Protein AF-A0A1V3WE89-F1 (afdb_monomer_lite)

Secondary structure (DSSP, 8-state):
-----HHHHHHHHHHHHTT-EEE-SS-EEE-HHHHHHHT--PPPPPHHHHHHHHHHHS-HHHHHHHHHHHHTTTT-EEHHHHHHHTT--TTSHHHHHHHHHHHHTTSEEEETTEEEE-HHHHHGGGGGG--

Sequence (131 aa):
MKHTGGTWSTYLGQLRRAGLIHEDATGFTLTEAGWTYLGHRPAPMTAQELQQHYLGVLRAGAARMLQAAIDAYPNGLTKNQLAHEAGVSVSGGTFSTYLGQLRRNGLVDQHDDLVIATEVLMHGATSNQLG

pLDDT: mean 83.93, std 16.16, range [32.12, 98.44]

Organism: Mycobacterium kansasii (NCBI:txid1768)

Radius of gyration: 17.9 Å; chains: 1; bounding box: 40×29×47 Å

Foldseek 3Di:
DDPPDPVVCVVVVVCVVVVQWDQDPVGIDGDPVVCVVVVDDDDFDFLVRLLVVCLVPDDLLLSQLLVQQLVCPPPFDFLVVSCVSSVHDPPDVVSVVSVVVCVVVQQWDDDPRGIHGDPCNNGNPPPVPPD

Structure (mmCIF, N/CA/C/O backbone):
data_AF-A0A1V3WE89-F1
#
_entry.id   AF-A0A1V3WE89-F1
#
loop_
_atom_site.group_PDB
_atom_site.id
_atom_site.type_symbol
_atom_site.label_atom_id
_atom_site.label_alt_id
_atom_site.label_comp_id
_atom_site.label_asym_id
_atom_site.label_entity_id
_atom_site.label_seq_id
_atom_site.pdbx_PDB_ins_code
_atom_site.Cartn_x
_atom_site.Cartn_y
_atom_site.Cartn_z
_atom_site.occupancy
_atom_site.B_iso_or_equiv
_atom_site.auth_seq_id
_atom_site.auth_comp_id
_atom_site.auth_asym_id
_atom_site.auth_atom_id
_atom_site.pdbx_PDB_model_num
ATOM 1 N N . MET A 1 1 ? 15.958 1.737 5.939 1.00 32.12 1 MET A N 1
ATOM 2 C CA . MET A 1 1 ? 16.665 0.449 5.757 1.00 32.12 1 MET A CA 1
ATOM 3 C C . MET A 1 1 ? 16.926 0.262 4.268 1.00 32.12 1 MET A C 1
ATOM 5 O O . MET A 1 1 ? 15.967 0.164 3.519 1.00 32.12 1 MET A O 1
ATOM 9 N N . LYS A 1 2 ? 18.192 0.320 3.830 1.00 37.97 2 LYS A N 1
ATOM 10 C CA . LYS A 1 2 ? 18.602 0.078 2.435 1.00 37.97 2 LYS A CA 1
ATOM 11 C C . LYS A 1 2 ? 18.940 -1.408 2.289 1.00 37.97 2 LYS A C 1
ATOM 13 O O . LYS A 1 2 ? 19.901 -1.862 2.900 1.00 37.97 2 LYS A O 1
ATOM 18 N N . HIS A 1 3 ? 18.173 -2.159 1.504 1.00 38.59 3 HIS A N 1
ATOM 19 C CA . HIS A 1 3 ? 18.580 -3.496 1.062 1.00 38.59 3 HIS A CA 1
ATOM 20 C C . HIS A 1 3 ? 19.519 -3.349 -0.142 1.00 38.59 3 HIS A C 1
ATOM 22 O O . HIS A 1 3 ? 19.117 -3.530 -1.283 1.00 38.59 3 HIS A O 1
ATOM 28 N N . THR A 1 4 ? 20.780 -2.990 0.094 1.00 49.00 4 THR A N 1
ATOM 29 C CA . THR A 1 4 ? 21.826 -3.078 -0.938 1.00 49.00 4 THR A CA 1
ATOM 30 C C . THR A 1 4 ? 22.594 -4.378 -0.713 1.00 49.00 4 THR A C 1
ATOM 32 O O . THR A 1 4 ? 23.711 -4.384 -0.207 1.00 49.00 4 THR A O 1
ATOM 35 N N . GLY A 1 5 ? 21.944 -5.508 -0.999 1.00 40.53 5 GLY A N 1
ATOM 36 C CA . GLY A 1 5 ? 22.598 -6.816 -0.994 1.00 40.53 5 GLY A CA 1
ATOM 37 C C . GLY A 1 5 ? 23.417 -6.977 -2.272 1.00 40.53 5 GLY A C 1
ATOM 38 O O . GLY A 1 5 ? 22.870 -6.807 -3.359 1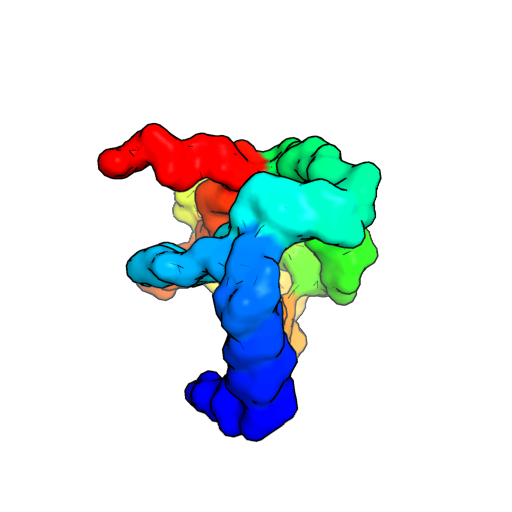.00 40.53 5 GLY A O 1
ATOM 39 N N . GLY A 1 6 ? 24.708 -7.302 -2.158 1.00 51.47 6 GLY A N 1
ATOM 40 C CA . GLY A 1 6 ? 25.644 -7.389 -3.290 1.00 51.47 6 GLY A CA 1
ATOM 41 C C . GLY A 1 6 ? 25.148 -8.226 -4.478 1.00 51.47 6 GLY A C 1
ATOM 42 O O . GLY A 1 6 ? 25.426 -7.880 -5.619 1.00 51.47 6 GLY A O 1
ATOM 43 N N . THR A 1 7 ? 24.326 -9.250 -4.244 1.00 60.53 7 THR A N 1
ATOM 44 C CA . THR A 1 7 ? 23.744 -10.099 -5.295 1.00 60.53 7 THR A CA 1
ATOM 45 C C . THR A 1 7 ? 22.703 -9.381 -6.160 1.00 60.53 7 THR A C 1
ATOM 47 O O . THR A 1 7 ? 22.652 -9.612 -7.365 1.00 60.53 7 THR A O 1
ATOM 50 N N . TRP A 1 8 ? 21.900 -8.480 -5.582 1.00 66.50 8 TRP A N 1
ATOM 51 C CA . TRP A 1 8 ? 20.890 -7.712 -6.323 1.00 66.50 8 TRP A CA 1
ATOM 52 C C . TRP A 1 8 ? 21.546 -6.811 -7.370 1.00 66.50 8 TRP A C 1
ATOM 54 O O . TRP A 1 8 ? 21.184 -6.859 -8.543 1.00 66.50 8 TRP A O 1
ATOM 64 N N . SER A 1 9 ? 22.573 -6.055 -6.971 1.00 71.94 9 SER A N 1
ATOM 65 C CA . SER A 1 9 ? 23.315 -5.173 -7.878 1.00 71.94 9 SER A CA 1
ATOM 66 C C . SER A 1 9 ? 24.035 -5.951 -8.983 1.00 71.94 9 SER A C 1
ATOM 68 O O . SER A 1 9 ? 24.124 -5.472 -10.112 1.00 71.94 9 SER A O 1
ATOM 70 N N . THR A 1 10 ? 24.518 -7.164 -8.691 1.00 74.31 10 THR A N 1
ATOM 71 C CA . THR A 1 10 ? 25.139 -8.036 -9.697 1.00 74.31 10 THR A CA 1
ATOM 72 C C . THR A 1 10 ? 24.131 -8.525 -10.737 1.00 74.31 10 THR A C 1
ATOM 74 O O . THR A 1 10 ? 24.404 -8.389 -11.930 1.00 74.31 10 THR A O 1
ATOM 77 N N . TYR A 1 11 ? 22.968 -9.044 -10.324 1.00 77.88 11 TYR A N 1
ATOM 78 C CA . TYR A 1 11 ? 21.936 -9.503 -11.265 1.00 77.88 11 TYR A CA 1
ATOM 79 C C . TYR A 1 11 ? 21.339 -8.347 -12.068 1.00 77.88 11 TYR A C 1
ATOM 81 O O . TYR A 1 11 ? 21.232 -8.427 -13.290 1.00 77.88 11 TYR A O 1
ATOM 89 N N . LEU A 1 12 ? 21.044 -7.226 -11.411 1.00 76.38 12 LEU A N 1
ATOM 90 C CA . LEU A 1 12 ? 20.538 -6.029 -12.074 1.00 76.38 12 LEU A CA 1
ATOM 91 C C . LEU A 1 12 ? 21.556 -5.471 -13.086 1.00 76.38 12 LEU A C 1
ATOM 93 O O . LEU A 1 12 ? 21.201 -5.120 -14.210 1.00 76.38 12 LEU A O 1
ATOM 97 N N . GLY A 1 13 ? 22.846 -5.482 -12.737 1.00 77.88 13 GLY A N 1
ATOM 98 C CA . GLY A 1 13 ? 23.930 -5.106 -13.644 1.00 77.88 13 GLY A CA 1
ATOM 99 C C . GLY A 1 13 ? 24.116 -6.068 -14.825 1.00 77.88 13 GLY A C 1
ATOM 100 O O . GLY A 1 13 ? 24.598 -5.655 -15.880 1.00 77.88 13 GLY A O 1
ATOM 101 N N . GLN A 1 14 ? 23.746 -7.345 -14.693 1.00 84.38 14 GLN A N 1
ATOM 102 C CA . GLN A 1 14 ? 23.707 -8.284 -15.821 1.00 84.38 14 GLN A CA 1
ATOM 103 C C . GLN A 1 14 ? 22.531 -7.984 -16.753 1.00 84.38 14 GLN A C 1
ATOM 105 O O . GLN A 1 14 ? 22.746 -7.872 -17.957 1.00 84.38 14 GLN A O 1
ATOM 110 N N . LEU A 1 15 ? 21.330 -7.764 -16.209 1.00 84.56 15 LEU A N 1
ATOM 111 C CA . LEU A 1 15 ? 20.143 -7.398 -16.990 1.00 84.56 15 LEU A CA 1
ATOM 112 C C . LEU A 1 15 ? 20.351 -6.093 -17.774 1.00 84.56 15 LEU A C 1
ATOM 114 O O . LEU A 1 15 ? 20.001 -6.017 -18.953 1.00 84.56 15 LEU A O 1
ATOM 118 N N . ARG A 1 16 ? 20.985 -5.091 -17.148 1.00 84.19 16 ARG A N 1
ATOM 119 C CA . ARG A 1 16 ? 21.317 -3.811 -17.792 1.00 84.19 16 ARG A CA 1
ATOM 120 C C . ARG A 1 16 ? 22.347 -3.978 -18.909 1.00 84.19 16 ARG A C 1
ATOM 122 O O . ARG A 1 16 ? 22.149 -3.451 -19.998 1.00 84.19 16 ARG A O 1
ATOM 129 N N . ARG A 1 17 ? 23.425 -4.740 -18.676 1.00 85.06 17 ARG A N 1
ATOM 130 C CA . ARG A 1 17 ? 24.439 -5.034 -19.712 1.00 85.06 17 ARG A CA 1
ATOM 131 C C . ARG A 1 17 ? 23.881 -5.858 -20.870 1.00 85.06 17 ARG A C 1
ATOM 133 O O . ARG A 1 17 ? 24.333 -5.683 -21.993 1.00 85.06 17 ARG A O 1
ATOM 140 N N . ALA A 1 18 ? 22.904 -6.722 -20.602 1.00 86.38 18 ALA A N 1
ATOM 141 C CA . ALA A 1 18 ? 22.193 -7.491 -21.618 1.00 86.38 18 ALA A CA 1
ATOM 142 C C . ALA A 1 18 ? 21.140 -6.661 -22.382 1.00 86.38 18 ALA A C 1
ATOM 144 O O . ALA A 1 18 ? 20.506 -7.183 -23.293 1.00 86.38 18 ALA A O 1
ATOM 145 N N . GLY A 1 19 ? 20.933 -5.387 -22.021 1.00 87.38 19 GLY A N 1
ATOM 146 C CA . GLY A 1 19 ? 19.968 -4.505 -22.680 1.00 87.38 19 GLY A CA 1
ATOM 147 C C . GLY A 1 19 ? 18.506 -4.905 -22.466 1.00 87.38 19 GLY A C 1
ATOM 148 O O . GLY A 1 19 ? 17.646 -4.465 -23.223 1.00 87.38 19 GLY A O 1
ATOM 149 N N . LEU A 1 20 ? 18.212 -5.739 -21.462 1.00 88.25 20 LEU A N 1
ATOM 150 C CA . LEU A 1 20 ? 16.864 -6.269 -21.211 1.00 88.25 20 LEU A CA 1
ATOM 151 C C . LEU A 1 20 ? 15.995 -5.311 -20.389 1.00 88.25 20 LEU A C 1
ATOM 153 O O . LEU A 1 20 ? 14.773 -5.426 -20.403 1.00 88.25 20 LEU A O 1
ATOM 157 N N . ILE A 1 21 ? 16.617 -4.362 -19.687 1.00 88.50 21 ILE A N 1
ATOM 158 C CA . ILE A 1 21 ? 15.935 -3.361 -18.864 1.00 88.50 21 ILE A CA 1
ATOM 159 C C . ILE A 1 21 ? 16.360 -1.943 -19.251 1.00 88.50 21 ILE A C 1
ATOM 161 O O . ILE A 1 21 ? 17.525 -1.696 -19.567 1.00 88.50 21 ILE A O 1
ATOM 165 N N . HIS A 1 22 ? 15.408 -1.021 -19.204 1.00 86.94 22 HIS A N 1
ATOM 166 C CA . HIS A 1 22 ? 15.614 0.418 -19.236 1.00 86.94 22 HIS A CA 1
ATOM 167 C C . HIS A 1 22 ? 15.479 0.959 -17.811 1.00 86.94 22 HIS A C 1
ATOM 169 O O . HIS A 1 22 ? 14.616 0.506 -17.065 1.00 86.94 22 HIS A O 1
ATOM 175 N N . GLU A 1 23 ? 16.347 1.889 -17.425 1.00 86.38 23 GLU A N 1
ATOM 176 C CA . GLU A 1 23 ? 16.317 2.550 -16.118 1.00 86.38 23 GLU A CA 1
ATOM 177 C C . GLU A 1 23 ? 16.107 4.046 -16.337 1.00 86.38 23 GLU A C 1
ATOM 179 O O . GLU A 1 23 ? 16.870 4.667 -17.081 1.00 86.38 23 GLU A O 1
ATOM 184 N N . ASP A 1 24 ? 15.099 4.607 -15.679 1.00 82.06 24 ASP A N 1
ATOM 185 C CA . ASP A 1 24 ? 14.790 6.033 -15.674 1.00 82.06 24 ASP A CA 1
ATOM 186 C C . ASP A 1 24 ? 14.619 6.559 -14.235 1.00 82.06 24 ASP A C 1
ATOM 188 O O . ASP A 1 24 ? 14.877 5.859 -13.255 1.00 82.06 24 ASP A O 1
ATOM 192 N N . ALA A 1 25 ? 14.210 7.824 -14.094 1.00 73.62 25 ALA A N 1
ATOM 193 C CA . ALA A 1 25 ? 14.020 8.457 -12.788 1.00 73.62 25 ALA A CA 1
ATOM 194 C C . ALA A 1 25 ? 12.904 7.812 -11.937 1.00 73.62 25 ALA A C 1
ATOM 196 O O . ALA A 1 25 ? 12.870 8.018 -10.725 1.00 73.62 25 ALA A O 1
ATOM 197 N N . THR A 1 26 ? 12.000 7.052 -12.558 1.00 69.88 26 THR A N 1
ATOM 198 C CA . THR A 1 26 ? 10.846 6.398 -11.925 1.00 69.88 26 THR A CA 1
ATOM 199 C C . THR A 1 26 ? 11.109 4.930 -11.587 1.00 69.88 26 THR A C 1
ATOM 201 O O . THR A 1 26 ? 10.478 4.390 -10.677 1.00 69.88 26 THR A O 1
ATOM 204 N N . GLY A 1 27 ? 12.075 4.289 -12.251 1.00 78.06 27 GLY A N 1
ATOM 205 C CA . GLY A 1 27 ? 12.523 2.942 -11.919 1.00 78.06 27 GLY A CA 1
ATOM 206 C C . GLY A 1 27 ? 13.050 2.164 -13.118 1.00 78.06 27 GLY A C 1
ATOM 207 O O . GLY A 1 27 ? 13.775 2.691 -13.955 1.00 78.06 27 GLY A O 1
ATOM 208 N N . PHE A 1 28 ? 12.709 0.874 -13.170 1.00 82.38 28 PHE A N 1
ATOM 209 C CA . PHE A 1 28 ? 13.149 -0.047 -14.217 1.00 82.38 28 PHE A CA 1
ATOM 210 C C . PHE A 1 28 ? 11.959 -0.571 -15.018 1.00 82.38 28 PHE A C 1
ATOM 212 O O . PHE A 1 28 ? 10.981 -1.044 -14.441 1.00 82.38 28 PHE A O 1
ATOM 219 N N . THR A 1 29 ? 12.075 -0.574 -16.341 1.00 84.56 29 THR A N 1
ATOM 220 C CA . THR A 1 29 ? 11.107 -1.179 -17.265 1.00 84.56 29 THR A CA 1
ATOM 221 C C . THR A 1 29 ? 11.800 -2.196 -18.169 1.00 84.56 29 THR A C 1
ATOM 223 O O . THR A 1 29 ? 13.007 -2.126 -18.388 1.00 84.56 29 THR A O 1
ATOM 226 N N . LEU A 1 30 ? 11.070 -3.187 -18.683 1.00 85.00 30 LEU A N 1
ATOM 227 C CA . LEU A 1 30 ? 11.618 -4.117 -19.677 1.00 85.00 30 LEU A CA 1
ATOM 228 C C . LEU A 1 30 ? 11.718 -3.428 -21.042 1.00 85.00 30 LEU A C 1
ATOM 230 O O . LEU A 1 30 ? 10.760 -2.797 -21.491 1.00 85.00 30 LEU A O 1
ATOM 234 N N . THR A 1 31 ? 12.852 -3.598 -21.724 1.00 89.31 31 THR A N 1
ATOM 235 C CA . THR A 1 31 ? 12.991 -3.207 -23.135 1.00 89.31 31 THR A CA 1
ATOM 236 C C . THR A 1 31 ? 12.228 -4.178 -24.034 1.00 89.31 31 THR A C 1
ATOM 238 O O . THR A 1 31 ? 11.815 -5.255 -23.601 1.00 89.31 31 THR A O 1
ATOM 241 N N . GLU A 1 32 ? 12.088 -3.856 -25.320 1.00 86.06 32 GLU A N 1
ATOM 242 C CA . GLU A 1 32 ? 11.513 -4.794 -26.295 1.00 86.06 32 GLU A CA 1
ATOM 243 C C . GLU A 1 32 ? 12.309 -6.114 -26.371 1.00 86.06 32 GLU A C 1
ATOM 245 O O . GLU A 1 32 ? 11.728 -7.198 -26.450 1.00 86.06 32 GLU A O 1
ATOM 250 N N . ALA A 1 33 ? 13.639 -6.048 -26.235 1.00 86.25 33 ALA A N 1
ATOM 251 C CA . ALA A 1 33 ? 14.492 -7.232 -26.125 1.00 86.25 33 ALA A CA 1
ATOM 252 C C . ALA A 1 33 ? 14.234 -8.012 -24.822 1.00 86.25 33 ALA A C 1
ATOM 254 O O . ALA A 1 33 ? 14.210 -9.241 -24.837 1.00 86.25 33 ALA A O 1
ATOM 255 N N . GLY A 1 34 ? 13.981 -7.311 -23.712 1.00 85.62 34 GLY A N 1
ATOM 256 C CA . GLY A 1 34 ? 13.560 -7.909 -22.443 1.00 85.62 34 GLY A CA 1
ATOM 257 C C . GLY A 1 34 ? 12.243 -8.677 -22.551 1.00 85.62 34 GLY A C 1
ATOM 258 O O . GLY A 1 34 ? 12.154 -9.817 -22.101 1.00 85.62 34 GLY A O 1
ATOM 259 N N . TRP A 1 35 ? 11.238 -8.090 -23.202 1.00 86.44 35 TRP A N 1
ATOM 260 C CA . TRP A 1 35 ? 9.959 -8.759 -23.460 1.00 86.44 35 TRP A CA 1
ATOM 261 C C . TRP A 1 35 ? 10.107 -9.964 -24.388 1.00 86.44 35 TRP A C 1
ATOM 263 O O . TRP A 1 35 ? 9.537 -11.020 -24.118 1.00 86.44 35 TRP A O 1
ATOM 273 N N . THR A 1 36 ? 10.921 -9.834 -25.437 1.00 87.06 36 THR A N 1
ATOM 274 C CA . THR A 1 36 ? 11.238 -10.940 -26.351 1.00 87.06 36 THR A CA 1
ATOM 275 C C . THR A 1 36 ? 11.919 -12.094 -25.612 1.00 87.06 36 THR A C 1
ATOM 277 O O . THR A 1 36 ? 11.566 -13.249 -25.829 1.00 87.06 36 THR A O 1
ATOM 280 N N . TYR A 1 37 ? 12.842 -11.796 -24.691 1.00 85.81 37 TYR A N 1
ATOM 281 C CA . TYR A 1 37 ? 13.522 -12.799 -23.866 1.00 85.81 37 TYR A CA 1
ATOM 282 C C . TYR A 1 37 ? 12.557 -13.580 -22.957 1.00 85.81 37 TYR A C 1
ATOM 284 O O . TYR A 1 37 ? 12.750 -14.775 -22.747 1.00 85.81 37 TYR A O 1
ATOM 292 N N . LEU A 1 38 ? 11.501 -12.936 -22.445 1.00 83.75 38 LEU A N 1
ATOM 293 C CA . LEU A 1 38 ? 10.457 -13.602 -21.652 1.00 83.75 38 LEU A CA 1
ATOM 294 C C . LEU A 1 38 ? 9.499 -14.450 -22.503 1.00 83.75 38 LEU A C 1
ATOM 296 O O . LEU A 1 38 ? 8.808 -15.311 -21.964 1.00 83.75 38 LEU A O 1
ATOM 300 N N . GLY A 1 39 ? 9.424 -14.209 -23.816 1.00 83.00 39 GLY A N 1
ATOM 301 C CA . GLY A 1 39 ? 8.555 -14.945 -24.741 1.00 83.00 39 GLY A CA 1
ATOM 302 C C . GLY A 1 39 ? 7.055 -14.676 -24.568 1.00 83.00 39 GLY A C 1
ATOM 303 O O . GLY A 1 39 ? 6.246 -15.202 -25.330 1.00 83.00 39 GLY A O 1
ATOM 304 N N . HIS A 1 40 ? 6.668 -13.849 -23.596 1.00 78.56 40 HIS A N 1
ATOM 305 C CA . HIS A 1 40 ? 5.298 -13.400 -23.399 1.00 78.56 40 HIS A CA 1
ATOM 306 C C . HIS A 1 40 ? 5.268 -11.995 -22.786 1.00 78.56 40 HIS A C 1
ATOM 308 O O . HIS A 1 40 ? 6.096 -11.631 -21.951 1.00 78.56 40 HIS A O 1
ATOM 314 N N . ARG A 1 41 ? 4.253 -11.215 -23.159 1.00 77.19 41 ARG A N 1
ATOM 315 C CA . ARG A 1 41 ? 3.903 -9.949 -22.511 1.00 77.19 41 ARG A CA 1
ATOM 316 C C . ARG A 1 41 ? 2.534 -10.156 -21.859 1.00 77.19 41 ARG A C 1
ATOM 318 O O . ARG A 1 41 ? 1.543 -10.185 -22.587 1.00 77.19 41 ARG A O 1
ATOM 325 N N . PRO A 1 42 ? 2.460 -10.400 -20.536 1.00 71.00 42 PRO A N 1
ATOM 326 C CA . PRO A 1 42 ? 1.168 -10.533 -19.885 1.00 71.00 42 PRO A CA 1
ATOM 327 C C . PRO A 1 42 ? 0.423 -9.206 -20.034 1.00 71.00 42 PRO A C 1
ATOM 329 O O . PRO A 1 42 ? 1.037 -8.135 -19.981 1.00 71.00 42 PRO A O 1
ATOM 332 N N . ALA A 1 43 ? -0.889 -9.276 -20.245 1.00 72.12 43 ALA A N 1
ATOM 333 C CA . ALA A 1 43 ? -1.707 -8.078 -20.174 1.00 72.12 43 ALA A CA 1
ATOM 334 C C . ALA A 1 43 ? -1.530 -7.451 -18.777 1.00 72.12 43 ALA A C 1
ATOM 336 O O . ALA A 1 43 ? -1.440 -8.194 -17.791 1.00 72.12 43 ALA A O 1
ATOM 337 N N . PRO A 1 44 ? -1.433 -6.115 -18.672 1.00 73.06 44 PRO A N 1
ATOM 338 C CA . PRO A 1 44 ? -1.448 -5.471 -17.370 1.00 73.06 44 PRO A CA 1
ATOM 339 C C . PRO A 1 44 ? -2.729 -5.878 -16.641 1.00 73.06 44 PRO A C 1
ATOM 341 O O . PRO A 1 44 ? -3.803 -5.900 -17.243 1.00 73.06 44 PRO A O 1
ATOM 344 N N . MET A 1 45 ? -2.605 -6.213 -15.357 1.00 78.81 45 MET A N 1
ATOM 345 C CA . MET A 1 45 ? -3.770 -6.530 -14.537 1.00 78.81 45 MET A CA 1
ATOM 346 C C . MET A 1 45 ? -4.700 -5.320 -14.503 1.00 78.81 45 MET A C 1
ATOM 348 O O . MET A 1 45 ? -4.255 -4.183 -14.308 1.00 78.81 45 MET A O 1
ATOM 352 N N . THR A 1 46 ? -5.993 -5.569 -14.670 1.00 88.12 46 THR A N 1
ATOM 353 C CA . THR A 1 46 ? -7.014 -4.561 -14.386 1.00 88.12 46 THR A CA 1
ATOM 354 C C . THR A 1 46 ? -6.986 -4.198 -12.899 1.00 88.12 46 THR A C 1
ATOM 356 O O . THR A 1 46 ? -6.519 -4.976 -12.063 1.00 88.12 46 THR A O 1
ATOM 359 N N . ALA A 1 47 ? -7.522 -3.028 -12.540 1.00 88.75 47 ALA A N 1
ATOM 360 C CA . ALA A 1 47 ? -7.652 -2.630 -11.136 1.00 88.75 47 ALA A CA 1
ATOM 361 C C . ALA A 1 47 ? -8.381 -3.698 -10.301 1.00 88.75 47 ALA A C 1
ATOM 363 O O . ALA A 1 47 ? -7.938 -4.060 -9.214 1.00 88.75 47 ALA A O 1
ATOM 364 N N . GLN A 1 48 ? -9.457 -4.265 -10.850 1.00 90.69 48 GLN A N 1
ATOM 365 C CA . GLN A 1 48 ? -10.235 -5.306 -10.186 1.00 90.69 48 GLN A CA 1
ATOM 366 C C . GLN A 1 48 ? -9.417 -6.585 -9.963 1.00 90.69 48 GLN A C 1
ATOM 368 O O . GLN A 1 48 ? -9.437 -7.139 -8.866 1.00 90.69 48 GLN A O 1
ATOM 373 N N . GLU A 1 49 ? -8.676 -7.054 -10.969 1.00 90.44 49 GLU A N 1
ATOM 374 C CA . GLU A 1 49 ? -7.811 -8.231 -10.818 1.00 90.44 49 GLU A CA 1
ATOM 375 C C . GLU A 1 49 ? -6.697 -7.979 -9.799 1.00 90.44 49 GLU A C 1
ATOM 377 O O . GLU A 1 49 ? -6.363 -8.870 -9.019 1.00 90.44 49 GLU A O 1
ATOM 382 N N . LEU A 1 50 ? -6.144 -6.763 -9.767 1.00 90.75 50 LEU A N 1
ATOM 383 C CA . LEU A 1 50 ? -5.121 -6.370 -8.802 1.00 90.75 50 LEU A CA 1
ATOM 384 C C . LEU A 1 50 ? -5.674 -6.390 -7.370 1.00 90.75 50 LEU A C 1
ATOM 386 O O . LEU A 1 50 ? -5.066 -6.984 -6.478 1.00 90.75 50 LEU A O 1
ATOM 390 N N . GLN A 1 51 ? -6.857 -5.811 -7.159 1.00 95.19 51 GLN A N 1
ATOM 391 C CA . GLN A 1 51 ? -7.561 -5.841 -5.876 1.00 95.19 51 GLN A CA 1
ATOM 392 C C . GLN A 1 51 ? -7.849 -7.280 -5.438 1.00 95.19 51 GLN A C 1
ATOM 394 O O . GLN A 1 51 ? -7.484 -7.669 -4.329 1.00 95.19 51 GLN A O 1
ATOM 399 N N . GLN A 1 52 ? -8.435 -8.099 -6.318 1.00 95.56 52 GLN A N 1
ATOM 400 C CA . GLN A 1 52 ? -8.744 -9.504 -6.033 1.00 95.56 52 GLN A CA 1
ATOM 401 C C . GLN A 1 52 ? -7.488 -10.316 -5.704 1.00 95.56 52 GLN A C 1
ATOM 403 O O . GLN A 1 52 ? -7.500 -11.113 -4.763 1.00 95.56 52 GLN A O 1
ATOM 408 N N . HIS A 1 53 ? -6.390 -10.088 -6.428 1.00 93.31 53 HIS A N 1
ATOM 409 C CA . HIS A 1 53 ? -5.112 -10.732 -6.153 1.00 93.31 53 HIS A CA 1
ATOM 410 C C . HIS A 1 53 ? -4.627 -10.421 -4.735 1.00 93.31 53 HIS A C 1
ATOM 412 O O . HIS A 1 53 ? -4.359 -11.344 -3.963 1.00 93.31 53 HIS A O 1
ATOM 418 N N . TYR A 1 54 ? -4.569 -9.140 -4.355 1.00 95.12 54 TYR A N 1
ATOM 419 C CA . TYR A 1 54 ? -4.108 -8.755 -3.022 1.00 95.12 54 TYR A CA 1
ATOM 420 C C . TYR A 1 54 ? -5.050 -9.221 -1.910 1.00 95.12 54 TYR A C 1
ATOM 422 O O . TYR A 1 54 ? -4.578 -9.730 -0.892 1.00 95.12 54 TYR A O 1
ATOM 430 N N . LEU A 1 55 ? -6.367 -9.132 -2.108 1.00 96.81 55 LEU A N 1
ATOM 431 C CA . LEU A 1 55 ? -7.353 -9.657 -1.159 1.00 96.81 55 LEU A CA 1
ATOM 432 C C . LEU A 1 55 ? -7.202 -11.174 -0.947 1.00 96.81 55 LEU A C 1
ATOM 434 O O . LEU A 1 55 ? -7.403 -11.647 0.170 1.00 96.81 55 LEU A O 1
ATOM 438 N N . GLY A 1 56 ? -6.800 -11.920 -1.982 1.00 95.00 56 GLY A N 1
ATOM 439 C CA . GLY A 1 56 ? -6.579 -13.366 -1.912 1.00 95.00 56 GLY A CA 1
ATOM 440 C C . GLY A 1 56 ? -5.267 -13.794 -1.243 1.00 95.00 56 GLY A C 1
ATOM 441 O O . GLY A 1 56 ? -5.229 -14.842 -0.601 1.00 95.00 56 GLY A O 1
ATOM 442 N N . VAL A 1 57 ? -4.187 -13.009 -1.365 1.00 94.44 57 VAL A N 1
ATOM 443 C CA . VAL A 1 57 ? -2.862 -13.371 -0.804 1.00 94.44 57 VAL A CA 1
ATOM 444 C C . VAL A 1 57 ? -2.611 -12.816 0.600 1.00 94.44 57 VAL A C 1
ATOM 446 O O . VAL A 1 57 ? -1.717 -13.284 1.311 1.00 94.44 57 VAL A O 1
ATOM 449 N N . LEU A 1 58 ? -3.363 -11.796 1.019 1.00 94.38 58 LEU A N 1
ATOM 450 C CA . LEU A 1 58 ? -3.226 -11.195 2.342 1.00 94.38 58 LEU A CA 1
ATOM 451 C C . LEU A 1 58 ? -3.831 -12.081 3.438 1.00 94.38 58 LEU A C 1
ATOM 453 O O . LEU A 1 58 ? -4.794 -12.819 3.248 1.00 94.38 58 LEU A O 1
ATOM 457 N N . ARG A 1 59 ? -3.299 -11.952 4.660 1.00 92.56 59 ARG A N 1
ATOM 458 C CA . ARG A 1 59 ? -3.935 -12.549 5.845 1.00 92.56 59 ARG A CA 1
ATOM 459 C C . ARG A 1 59 ? -5.327 -11.939 6.019 1.00 92.56 59 ARG A C 1
ATOM 461 O O . ARG A 1 59 ? -5.466 -10.730 5.873 1.00 92.56 59 ARG A O 1
ATOM 468 N N . ALA A 1 60 ? -6.310 -12.733 6.446 1.00 92.44 60 ALA A N 1
ATOM 469 C CA . ALA A 1 60 ? -7.718 -12.320 6.542 1.00 92.44 60 ALA A CA 1
ATOM 470 C C . ALA A 1 60 ? -7.954 -10.944 7.205 1.00 92.44 60 ALA A C 1
ATOM 472 O O . ALA A 1 60 ? -8.771 -10.160 6.735 1.00 92.44 60 ALA A O 1
ATOM 473 N N . GLY A 1 61 ? -7.229 -10.605 8.278 1.00 92.44 61 GLY A N 1
ATOM 474 C CA . GLY A 1 61 ? -7.340 -9.280 8.902 1.00 92.44 61 GLY A CA 1
ATOM 475 C C . GLY A 1 61 ? -6.787 -8.131 8.046 1.00 92.44 61 GLY A C 1
ATOM 476 O O . GLY A 1 61 ? -7.413 -7.080 7.972 1.00 92.44 61 GLY A O 1
ATOM 477 N N . ALA A 1 62 ? -5.663 -8.342 7.356 1.00 95.00 62 ALA A N 1
ATOM 478 C CA . ALA A 1 62 ? -5.101 -7.364 6.425 1.00 95.00 62 ALA A CA 1
ATOM 479 C C . ALA A 1 62 ? -5.961 -7.221 5.161 1.00 95.00 62 ALA A C 1
ATOM 481 O O . ALA A 1 62 ? -6.127 -6.109 4.676 1.00 95.00 62 ALA A O 1
ATOM 482 N N . ALA A 1 63 ? -6.544 -8.319 4.667 1.00 96.88 63 ALA A N 1
ATOM 483 C CA . ALA A 1 63 ? -7.477 -8.298 3.543 1.00 96.88 63 ALA A CA 1
ATOM 484 C C . ALA A 1 63 ? -8.740 -7.485 3.874 1.00 96.88 63 ALA A C 1
ATOM 486 O O . ALA A 1 63 ? -9.124 -6.620 3.098 1.00 96.88 63 ALA A O 1
ATOM 487 N N . ARG A 1 64 ? -9.333 -7.674 5.065 1.00 97.31 64 ARG A N 1
ATOM 488 C CA . ARG A 1 64 ? -10.471 -6.853 5.524 1.00 97.31 64 ARG A CA 1
ATOM 489 C C . ARG A 1 64 ? -10.116 -5.369 5.656 1.00 97.31 64 ARG A C 1
ATOM 491 O O . ARG A 1 64 ? -10.907 -4.526 5.258 1.00 97.31 64 ARG A O 1
ATOM 498 N N . MET A 1 65 ? -8.922 -5.045 6.163 1.00 97.06 65 MET A N 1
ATOM 499 C CA . MET A 1 65 ? -8.441 -3.655 6.192 1.00 97.06 65 MET A CA 1
ATOM 500 C C . MET A 1 65 ? -8.265 -3.074 4.790 1.00 97.06 65 MET A C 1
ATOM 502 O O . MET A 1 65 ? -8.626 -1.926 4.562 1.00 97.06 65 MET A O 1
ATOM 506 N N . LEU A 1 66 ? -7.721 -3.853 3.853 1.00 98.19 66 LEU A N 1
ATOM 507 C CA . LEU A 1 66 ? -7.587 -3.412 2.471 1.00 98.19 66 LEU A CA 1
ATOM 508 C C . LEU A 1 66 ? -8.956 -3.159 1.831 1.00 98.19 66 LEU A C 1
ATOM 510 O O . LEU A 1 66 ? -9.133 -2.123 1.204 1.00 98.19 66 LEU A O 1
ATOM 514 N N . GLN A 1 67 ? -9.920 -4.062 2.037 1.00 98.44 67 GLN A N 1
ATOM 515 C CA . GLN A 1 67 ? -11.283 -3.902 1.532 1.00 98.44 67 GLN A CA 1
ATOM 516 C C . GLN A 1 67 ? -11.925 -2.612 2.052 1.00 98.44 67 GLN A C 1
ATOM 518 O O . GLN A 1 67 ? -12.398 -1.813 1.256 1.00 98.44 67 GLN A O 1
ATOM 523 N N . ALA A 1 68 ? -11.843 -2.345 3.359 1.00 98.19 68 ALA A N 1
ATOM 524 C CA . ALA A 1 68 ? -12.376 -1.112 3.940 1.00 98.19 68 ALA A CA 1
ATOM 525 C C . ALA A 1 68 ? -11.733 0.157 3.343 1.00 98.19 68 ALA A C 1
ATOM 527 O O . ALA A 1 68 ? -12.410 1.161 3.138 1.00 98.19 68 ALA A O 1
ATOM 528 N N . ALA A 1 69 ? -10.431 0.120 3.039 1.00 98.12 69 ALA A N 1
ATOM 529 C CA . ALA A 1 69 ? -9.753 1.236 2.380 1.00 98.12 69 ALA A CA 1
ATOM 530 C C . ALA A 1 69 ? -10.188 1.416 0.912 1.00 98.12 69 ALA A C 1
ATOM 532 O O . ALA A 1 69 ? -10.313 2.554 0.465 1.00 98.12 69 ALA A O 1
ATOM 533 N N . ILE A 1 70 ? -10.425 0.318 0.181 1.00 98.19 70 ILE A N 1
ATOM 534 C CA . ILE A 1 70 ? -10.967 0.330 -1.190 1.00 98.19 70 ILE A CA 1
ATOM 535 C C . ILE A 1 70 ? -12.378 0.929 -1.190 1.00 98.19 70 ILE A C 1
ATOM 537 O O . ILE A 1 70 ? -12.665 1.815 -1.989 1.00 98.19 70 ILE A O 1
ATOM 541 N N . ASP A 1 71 ? -13.233 0.498 -0.262 1.00 98.06 71 ASP A N 1
ATOM 542 C CA . ASP A 1 71 ? -14.632 0.936 -0.180 1.00 98.06 71 ASP A CA 1
ATOM 543 C C . ASP A 1 71 ? -14.762 2.429 0.175 1.00 98.06 71 ASP A C 1
ATOM 545 O O . ASP A 1 71 ? -15.724 3.088 -0.219 1.00 98.06 71 ASP A O 1
ATOM 549 N N . ALA A 1 72 ? -13.790 2.975 0.911 1.00 97.81 72 ALA A N 1
ATOM 550 C CA . ALA A 1 72 ? -13.759 4.378 1.323 1.00 97.81 72 ALA A CA 1
ATOM 551 C C . ALA A 1 72 ? -13.015 5.307 0.349 1.00 97.81 72 ALA A C 1
ATOM 553 O O . ALA A 1 72 ? -12.976 6.524 0.563 1.00 97.81 72 ALA A O 1
ATOM 554 N N . TYR 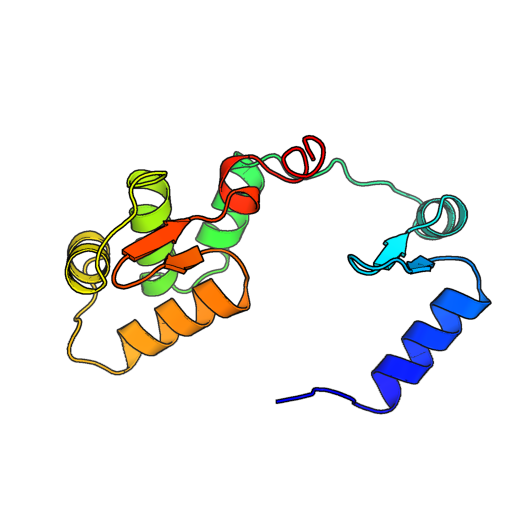A 1 73 ? -12.385 4.766 -0.694 1.00 96.69 73 TYR A N 1
ATOM 555 C CA . TYR A 1 73 ? -11.679 5.566 -1.688 1.00 96.69 73 TYR A CA 1
ATOM 556 C C . TYR A 1 73 ? -12.666 6.463 -2.470 1.00 96.69 73 TYR A C 1
ATOM 558 O O . TYR A 1 73 ? -13.754 6.004 -2.824 1.00 96.69 73 TYR A O 1
ATOM 566 N N . PRO A 1 74 ? -12.328 7.736 -2.766 1.00 95.69 74 PRO A N 1
ATOM 567 C CA . PRO A 1 74 ? -11.039 8.412 -2.549 1.00 95.69 74 PRO A CA 1
ATOM 568 C C . PRO A 1 74 ? -10.896 9.123 -1.194 1.00 95.69 74 PRO A C 1
ATOM 570 O O . PRO A 1 74 ? -9.846 9.691 -0.910 1.00 95.69 74 PRO A O 1
ATOM 573 N N . ASN A 1 75 ? -11.930 9.114 -0.350 1.00 96.00 75 ASN A N 1
ATOM 574 C CA . ASN A 1 75 ? -11.966 9.914 0.879 1.00 96.00 75 ASN A CA 1
ATOM 575 C C . ASN A 1 75 ? -11.020 9.386 1.971 1.00 96.00 75 ASN A C 1
ATOM 577 O O . ASN A 1 75 ? -10.473 10.167 2.745 1.00 96.00 75 ASN A O 1
ATOM 581 N N . GLY A 1 76 ? -10.824 8.066 2.031 1.00 96.31 76 GLY A N 1
ATOM 582 C CA . GLY A 1 76 ? -9.993 7.415 3.043 1.00 96.31 76 GLY A CA 1
ATOM 583 C C . GLY A 1 76 ? -10.662 7.254 4.406 1.00 96.31 76 GLY A C 1
ATOM 584 O O . GLY A 1 76 ? -11.788 7.691 4.635 1.00 96.31 76 GLY A O 1
ATOM 585 N N . LEU A 1 77 ? -9.950 6.601 5.326 1.00 97.94 77 LEU A N 1
ATOM 586 C CA . LEU A 1 77 ? -10.411 6.333 6.691 1.00 97.94 77 LEU A CA 1
ATOM 587 C C . LEU A 1 77 ? -9.339 6.689 7.713 1.00 97.94 77 LEU A C 1
ATOM 589 O O . LEU A 1 77 ? -8.164 6.374 7.528 1.00 97.94 77 LEU A O 1
ATOM 593 N N . THR A 1 78 ? -9.744 7.234 8.858 1.00 96.62 78 THR A N 1
ATOM 594 C CA . THR A 1 78 ? -8.850 7.307 10.020 1.00 96.62 78 THR A CA 1
ATOM 595 C C . THR A 1 78 ? -8.460 5.902 10.483 1.00 96.62 78 THR A C 1
ATOM 597 O O . THR A 1 78 ? -9.185 4.931 10.260 1.00 96.62 78 THR A O 1
ATOM 600 N N . LYS A 1 79 ? -7.348 5.761 11.213 1.00 93.56 79 LYS A N 1
ATOM 601 C CA . LYS A 1 79 ? -6.926 4.451 11.757 1.00 93.56 79 LYS A CA 1
ATOM 602 C C . LYS A 1 79 ? -8.008 3.761 12.598 1.00 93.56 79 LYS A C 1
ATOM 604 O O . LYS A 1 79 ? -8.139 2.542 12.529 1.00 93.56 79 LYS A O 1
ATOM 609 N N . ASN A 1 80 ? -8.777 4.534 13.367 1.00 93.50 80 ASN A N 1
ATOM 610 C CA . ASN A 1 80 ? -9.860 4.003 14.195 1.00 93.50 80 ASN A CA 1
ATOM 611 C C . ASN A 1 80 ? -11.033 3.508 13.344 1.00 93.50 80 ASN A C 1
ATOM 613 O O . ASN A 1 80 ? -11.520 2.406 13.583 1.00 93.50 80 ASN A O 1
ATOM 617 N N . GLN A 1 81 ? -11.446 4.279 12.333 1.00 95.88 81 GLN A N 1
ATOM 618 C CA . GLN A 1 81 ? -12.481 3.848 11.389 1.00 95.88 81 GLN A CA 1
ATOM 619 C C . GLN A 1 81 ? -12.025 2.614 10.611 1.00 95.88 81 GLN A C 1
ATOM 621 O O . GLN A 1 81 ? -12.736 1.622 10.569 1.00 95.88 81 GLN A O 1
ATOM 626 N N . LEU A 1 82 ? -10.798 2.618 10.088 1.00 95.75 82 LEU A N 1
ATOM 627 C CA . LEU A 1 82 ? -10.242 1.489 9.347 1.00 95.75 82 LEU A CA 1
ATOM 628 C C . LEU A 1 82 ? -10.250 0.197 10.172 1.00 95.75 82 LEU A C 1
ATOM 630 O O . LEU A 1 82 ? -10.592 -0.866 9.666 1.00 95.75 82 LEU A O 1
ATOM 634 N N . ALA A 1 83 ? -9.871 0.273 11.447 1.00 93.25 83 ALA A N 1
ATOM 635 C CA . ALA A 1 83 ? -9.897 -0.880 12.336 1.00 93.25 83 ALA A CA 1
ATOM 636 C C . ALA A 1 83 ? -11.322 -1.342 12.673 1.00 93.25 83 ALA A C 1
ATOM 638 O O . ALA A 1 83 ? -11.567 -2.548 12.735 1.00 93.25 83 ALA A O 1
ATOM 639 N N . HIS A 1 84 ? -12.241 -0.390 12.872 1.00 94.56 84 HIS A N 1
ATOM 640 C CA . HIS A 1 84 ? -13.660 -0.651 13.092 1.00 94.56 84 HIS A CA 1
ATOM 641 C C . HIS A 1 84 ? -14.277 -1.388 11.897 1.00 94.56 84 HIS A C 1
ATOM 643 O O . HIS A 1 84 ? -14.749 -2.510 12.067 1.00 94.56 84 HIS A O 1
ATOM 649 N N . GLU A 1 85 ? -14.169 -0.821 10.692 1.00 95.19 85 GLU A N 1
ATOM 650 C CA . GLU A 1 85 ? -14.687 -1.415 9.452 1.00 95.19 85 GLU A CA 1
ATOM 651 C C . GLU A 1 85 ? -14.042 -2.775 9.163 1.00 95.19 85 GLU A C 1
ATOM 653 O O . GLU A 1 85 ? -14.703 -3.740 8.783 1.00 95.19 85 GLU A O 1
ATOM 658 N N . ALA A 1 86 ? -12.738 -2.904 9.423 1.00 93.00 86 ALA A N 1
ATOM 659 C CA . ALA A 1 86 ? -12.040 -4.166 9.237 1.00 93.00 86 ALA A CA 1
ATOM 660 C C . ALA A 1 86 ? -12.354 -5.210 10.317 1.00 93.00 86 ALA A C 1
ATOM 662 O O . ALA A 1 86 ? -11.875 -6.340 10.202 1.00 93.00 86 ALA A O 1
ATOM 663 N N . GLY A 1 87 ? -13.081 -4.865 11.387 1.00 90.12 87 GLY A N 1
ATOM 664 C CA . GLY A 1 87 ? -13.308 -5.736 12.540 1.00 90.12 87 GLY A CA 1
ATOM 665 C C . GLY A 1 87 ? -11.996 -6.263 13.132 1.00 90.12 87 GLY A C 1
ATOM 666 O O . GLY A 1 87 ? -11.844 -7.473 13.351 1.00 90.12 87 GLY A O 1
ATOM 667 N N . VAL A 1 88 ? -11.010 -5.377 13.295 1.00 81.44 88 VAL A N 1
ATOM 668 C CA . VAL A 1 88 ? -9.692 -5.654 13.883 1.00 81.44 88 VAL A CA 1
ATOM 669 C C . VAL A 1 88 ? -9.542 -4.798 15.137 1.00 81.44 88 VAL A C 1
ATOM 671 O O . VAL A 1 88 ? -9.800 -3.601 15.112 1.00 81.44 88 VAL A O 1
ATOM 674 N N . SER A 1 89 ? -9.087 -5.387 16.245 1.00 73.94 89 SER A N 1
ATOM 675 C CA . SER A 1 89 ? -8.825 -4.600 17.454 1.00 73.94 89 SER A CA 1
ATOM 676 C C . SER A 1 89 ? -7.674 -3.607 17.234 1.00 73.94 89 SER A C 1
ATOM 678 O O . SER A 1 89 ? -6.560 -4.013 16.888 1.00 73.94 89 SER A O 1
ATOM 680 N N . VAL A 1 90 ? -7.935 -2.318 17.488 1.00 63.25 90 VAL A N 1
ATOM 681 C CA . VAL A 1 90 ? -6.947 -1.220 17.426 1.00 63.25 90 VAL A CA 1
ATOM 682 C C . VAL A 1 90 ? -5.851 -1.378 18.487 1.00 63.25 90 VAL A C 1
ATOM 684 O O . VAL A 1 90 ? -4.716 -0.964 18.270 1.00 63.25 90 VAL A O 1
ATOM 687 N N . SER A 1 91 ? -6.161 -1.987 19.638 1.00 59.06 91 SER A N 1
ATOM 688 C CA . SER A 1 91 ? -5.287 -1.990 20.823 1.00 59.06 91 SER A CA 1
ATOM 689 C C . SER A 1 91 ? -4.162 -3.035 20.799 1.00 59.06 91 SER A C 1
ATOM 691 O O . SER A 1 91 ? -3.409 -3.146 21.766 1.00 59.06 91 SER A O 1
ATOM 693 N N . GLY A 1 92 ? -4.013 -3.797 19.709 1.00 56.16 92 GLY A N 1
ATOM 694 C CA . GLY A 1 92 ? -2.988 -4.834 19.566 1.00 56.16 92 GLY A CA 1
ATOM 695 C C . GLY A 1 92 ? -1.969 -4.543 18.459 1.00 56.16 92 GLY A C 1
ATOM 696 O O . GLY A 1 92 ? -2.288 -3.931 17.441 1.00 56.16 92 GLY A O 1
ATOM 697 N N . GLY A 1 93 ? -0.749 -5.081 18.596 1.00 72.12 93 GLY A N 1
ATOM 698 C CA . GLY A 1 93 ? 0.313 -4.990 17.573 1.00 72.12 93 GLY A CA 1
ATOM 699 C C . GLY A 1 93 ? -0.065 -5.554 16.190 1.00 72.12 93 GLY A C 1
ATOM 700 O O . GLY A 1 93 ? 0.614 -5.284 15.196 1.00 72.12 93 GLY A O 1
ATOM 701 N N . THR A 1 94 ? -1.170 -6.297 16.098 1.00 83.44 94 THR A N 1
ATOM 702 C CA . THR A 1 94 ? -1.717 -6.865 14.861 1.00 83.44 94 THR A CA 1
ATOM 703 C C . THR A 1 94 ? -2.191 -5.792 13.874 1.00 83.44 94 THR A C 1
ATOM 705 O O . THR A 1 94 ? -1.870 -5.901 12.692 1.00 83.44 94 THR A O 1
ATOM 708 N N . PHE A 1 95 ? -2.880 -4.735 14.329 1.00 91.00 95 PHE A N 1
ATOM 709 C CA . PHE A 1 95 ? -3.338 -3.657 13.438 1.00 91.00 95 PHE A CA 1
ATOM 710 C C . PHE A 1 95 ? -2.150 -2.966 12.759 1.00 91.00 95 PHE A C 1
ATOM 712 O O . PHE A 1 95 ? -2.084 -2.880 11.534 1.00 91.00 95 PHE A O 1
ATOM 719 N N . SER A 1 96 ? -1.155 -2.555 13.551 1.00 91.12 96 SER A N 1
ATOM 720 C CA . SER A 1 96 ? 0.069 -1.924 13.043 1.00 91.12 96 SER A CA 1
ATOM 721 C C . SER A 1 96 ? 0.842 -2.840 12.091 1.00 91.12 96 SER A C 1
ATOM 723 O O . SER A 1 96 ? 1.413 -2.367 11.110 1.00 91.12 96 SER A O 1
ATOM 725 N N . THR A 1 97 ? 0.823 -4.154 12.341 1.00 92.25 97 THR A N 1
ATOM 726 C CA . THR A 1 97 ? 1.428 -5.155 11.450 1.00 92.25 97 THR A CA 1
ATOM 727 C C . THR A 1 97 ? 0.724 -5.190 10.094 1.00 92.25 97 THR A C 1
ATOM 729 O O . THR A 1 97 ? 1.392 -5.168 9.060 1.00 92.25 97 THR A O 1
ATOM 732 N N . TYR A 1 98 ? -0.610 -5.212 10.080 1.00 94.44 98 TYR A N 1
ATOM 733 C CA . TYR A 1 98 ? -1.395 -5.200 8.847 1.00 94.44 98 TYR A CA 1
ATOM 734 C C . TYR A 1 98 ? -1.233 -3.886 8.089 1.00 94.44 98 TYR A C 1
ATOM 736 O 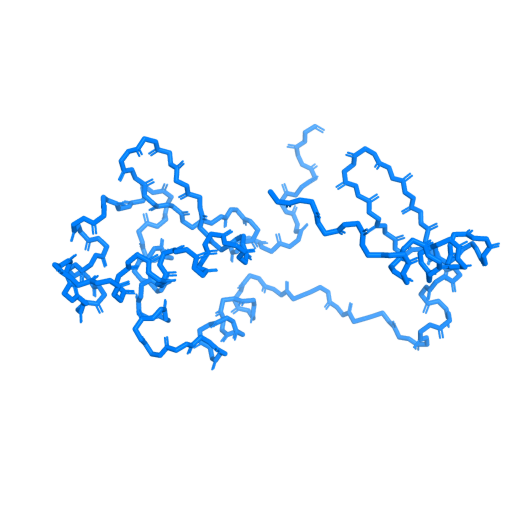O . TYR A 1 98 ? -0.877 -3.917 6.916 1.00 94.44 98 TYR A O 1
ATOM 744 N N . LEU A 1 99 ? -1.364 -2.735 8.755 1.00 94.38 99 LEU A N 1
ATOM 745 C CA . LEU A 1 99 ? -1.153 -1.433 8.118 1.00 94.38 99 LEU A CA 1
ATOM 746 C C . LEU A 1 99 ? 0.264 -1.310 7.534 1.00 94.38 99 LEU A C 1
ATOM 748 O O . LEU A 1 99 ? 0.440 -0.865 6.402 1.00 94.38 99 LEU A O 1
ATOM 752 N N . GLY A 1 100 ? 1.282 -1.762 8.271 1.00 94.19 100 GLY A N 1
ATOM 753 C CA . GLY A 1 100 ? 2.659 -1.805 7.781 1.00 94.19 100 GLY A CA 1
ATOM 754 C C . GLY A 1 100 ? 2.854 -2.759 6.598 1.00 94.19 100 GLY A C 1
ATOM 755 O O . GLY A 1 100 ? 3.696 -2.507 5.739 1.00 94.19 100 GLY A O 1
ATOM 756 N N . GLN A 1 101 ? 2.090 -3.851 6.516 1.00 95.19 101 GLN A N 1
ATOM 757 C CA . GLN A 1 101 ? 2.079 -4.729 5.345 1.00 95.19 101 GLN A CA 1
ATOM 758 C C . GLN A 1 101 ? 1.431 -4.041 4.139 1.00 95.19 101 GLN A C 1
ATOM 760 O O . GLN A 1 101 ? 2.029 -4.063 3.068 1.00 95.19 101 GLN A O 1
ATOM 765 N N . LEU A 1 102 ? 0.267 -3.407 4.298 1.00 96.44 102 LEU A N 1
ATOM 766 C CA . LEU A 1 102 ? -0.425 -2.725 3.197 1.00 96.44 102 LEU A CA 1
ATOM 767 C C . LEU A 1 102 ? 0.431 -1.594 2.607 1.00 96.44 102 LEU A C 1
ATOM 769 O O . LEU A 1 102 ? 0.617 -1.537 1.394 1.00 96.44 102 LEU A O 1
ATOM 773 N N . ARG A 1 103 ? 1.050 -0.772 3.465 1.00 95.56 103 ARG A N 1
ATOM 774 C CA . ARG A 1 103 ? 1.944 0.319 3.040 1.00 95.56 103 ARG A CA 1
ATOM 775 C C . ARG A 1 103 ? 3.190 -0.178 2.314 1.00 95.56 103 ARG A C 1
ATOM 777 O O . ARG A 1 103 ? 3.559 0.360 1.280 1.00 95.56 103 ARG A O 1
ATOM 784 N N . ARG A 1 104 ? 3.849 -1.224 2.829 1.00 92.56 104 ARG A N 1
ATOM 785 C CA . ARG A 1 104 ? 5.047 -1.789 2.175 1.00 92.56 104 ARG A CA 1
ATOM 786 C C . ARG A 1 104 ? 4.753 -2.397 0.805 1.00 92.56 104 ARG A C 1
ATOM 788 O O . ARG A 1 104 ? 5.666 -2.466 -0.006 1.00 92.56 104 ARG A O 1
ATOM 795 N N . ASN A 1 105 ? 3.519 -2.840 0.570 1.00 91.50 105 ASN A N 1
ATOM 796 C CA . ASN A 1 105 ? 3.076 -3.340 -0.730 1.00 91.50 105 ASN A CA 1
ATOM 797 C C . ASN A 1 105 ? 2.502 -2.232 -1.635 1.00 91.50 105 ASN A C 1
ATOM 799 O O . ASN A 1 105 ? 2.017 -2.550 -2.712 1.00 91.50 105 ASN A O 1
ATOM 803 N N . GLY A 1 106 ? 2.529 -0.958 -1.216 1.00 92.69 106 GLY A N 1
ATOM 804 C CA . GLY A 1 106 ? 2.021 0.164 -2.018 1.00 92.69 106 GLY A CA 1
ATOM 805 C C . GLY A 1 106 ? 0.504 0.147 -2.234 1.00 92.69 106 GLY A C 1
ATOM 806 O O . GLY A 1 106 ? 0.015 0.715 -3.204 1.00 92.69 106 GLY A O 1
ATOM 807 N N . LEU A 1 107 ? -0.243 -0.537 -1.361 1.00 96.12 107 LEU A N 1
ATOM 808 C CA . LEU A 1 107 ? -1.693 -0.719 -1.505 1.00 96.12 107 LEU A CA 1
ATOM 809 C C . LEU A 1 107 ? -2.488 0.432 -0.898 1.00 96.12 107 LEU A C 1
ATOM 811 O O . LEU A 1 107 ? -3.590 0.739 -1.343 1.00 96.12 107 LEU A O 1
ATOM 815 N N . VAL A 1 108 ? -1.924 1.052 0.137 1.00 97.31 108 VAL A N 1
ATOM 816 C CA . VAL A 1 108 ? -2.494 2.223 0.796 1.00 97.31 108 VAL A CA 1
ATOM 817 C C . VAL A 1 108 ? -1.405 3.244 1.079 1.00 97.31 108 VAL A C 1
ATOM 819 O O . VAL A 1 108 ? -0.291 2.874 1.470 1.00 97.31 108 VAL A O 1
ATOM 822 N N . ASP A 1 109 ? -1.775 4.511 0.976 1.00 95.69 109 ASP A N 1
ATOM 823 C CA . ASP A 1 109 ? -0.998 5.641 1.456 1.00 95.69 109 ASP A CA 1
ATOM 824 C C . ASP A 1 109 ? -1.580 6.181 2.757 1.00 95.69 109 ASP A C 1
ATOM 826 O O . ASP A 1 109 ? -2.732 5.926 3.118 1.00 95.69 109 ASP A O 1
ATOM 830 N N . GLN A 1 110 ? -0.742 6.903 3.496 1.00 93.19 110 GLN A N 1
ATOM 831 C CA . GLN A 1 110 ? -1.165 7.599 4.699 1.00 93.19 110 GLN A CA 1
ATOM 832 C C . GLN A 1 110 ? -0.908 9.093 4.521 1.00 93.19 110 GLN A C 1
ATOM 834 O O . GLN A 1 110 ? 0.250 9.506 4.439 1.00 93.19 110 GLN A O 1
ATOM 839 N N . HIS A 1 111 ? -1.986 9.872 4.508 1.00 90.81 111 HIS A N 1
ATOM 840 C CA . HIS A 1 111 ? -1.968 11.330 4.468 1.00 90.81 111 HIS A CA 1
ATOM 841 C C . HIS A 1 111 ? -2.575 11.827 5.774 1.00 90.81 111 HIS A C 1
ATOM 843 O O . HIS A 1 111 ? -3.724 11.515 6.076 1.00 90.81 111 HIS A O 1
ATOM 849 N N . ASP A 1 112 ? -1.779 12.524 6.583 1.00 90.81 112 ASP A N 1
ATOM 850 C CA . ASP A 1 112 ? -2.155 12.914 7.942 1.00 90.81 112 ASP A CA 1
ATOM 851 C C . ASP A 1 112 ? -2.657 11.713 8.778 1.00 90.81 112 ASP A C 1
ATOM 853 O O . ASP A 1 112 ? -1.913 10.753 9.049 1.00 90.81 112 ASP A O 1
ATOM 857 N N . ASP A 1 113 ? -3.916 11.749 9.206 1.00 92.81 113 ASP A N 1
ATOM 858 C CA . ASP A 1 113 ? -4.577 10.692 9.962 1.00 92.81 113 ASP A CA 1
ATOM 859 C C . ASP A 1 113 ? -5.367 9.706 9.087 1.00 92.81 113 ASP A C 1
ATOM 861 O O . ASP A 1 113 ? -5.791 8.662 9.599 1.00 92.81 113 ASP A O 1
ATOM 865 N N . LEU A 1 114 ? -5.490 9.980 7.786 1.00 96.88 114 LEU A N 1
ATOM 866 C CA . LEU A 1 114 ? -6.231 9.179 6.820 1.00 96.88 114 LEU A CA 1
ATOM 867 C C . LEU A 1 114 ? -5.350 8.120 6.157 1.00 96.88 114 LEU A C 1
ATOM 869 O O . LEU A 1 114 ? -4.204 8.351 5.770 1.00 96.88 114 LEU A O 1
ATOM 873 N N . VAL A 1 115 ? -5.925 6.934 6.002 1.00 97.44 115 VAL A N 1
ATOM 874 C CA . VAL A 1 115 ? -5.407 5.827 5.204 1.00 97.44 115 VAL A CA 1
ATOM 875 C C . VAL A 1 115 ? -6.274 5.718 3.956 1.00 97.44 115 VAL A C 1
ATOM 877 O O . VAL A 1 115 ? -7.491 5.563 4.065 1.00 97.44 115 VAL A O 1
ATOM 880 N N . ILE A 1 116 ? -5.650 5.806 2.785 1.00 98.19 116 ILE A N 1
ATOM 881 C CA . ILE A 1 116 ? -6.327 5.890 1.485 1.00 98.19 116 ILE A CA 1
ATOM 882 C C . ILE A 1 116 ? -5.778 4.787 0.579 1.00 98.19 116 ILE A C 1
ATOM 884 O O . ILE A 1 116 ? -4.566 4.577 0.553 1.00 98.19 116 ILE A O 1
ATOM 888 N N . ALA A 1 117 ? -6.638 4.072 -0.150 1.00 97.31 117 ALA A N 1
ATOM 889 C CA . ALA A 1 117 ? -6.186 3.158 -1.200 1.00 97.31 117 ALA A CA 1
ATOM 890 C C . ALA A 1 117 ? -5.422 3.924 -2.295 1.00 97.31 117 ALA A C 1
ATOM 892 O O . ALA A 1 117 ? -5.770 5.057 -2.619 1.00 97.31 117 ALA A O 1
ATOM 893 N N . THR A 1 118 ? -4.367 3.329 -2.851 1.00 95.12 118 THR A N 1
ATOM 894 C CA . THR A 1 118 ? -3.550 4.014 -3.865 1.00 95.12 118 THR A CA 1
ATOM 895 C C . THR A 1 118 ? -4.230 4.052 -5.232 1.00 95.12 118 THR A C 1
ATOM 897 O O . THR A 1 118 ? -4.957 3.135 -5.611 1.00 95.12 118 THR A O 1
ATOM 900 N N . GLU A 1 119 ? -3.923 5.077 -6.027 1.00 91.38 119 GLU A N 1
ATOM 901 C CA . GLU A 1 119 ? -4.403 5.225 -7.412 1.00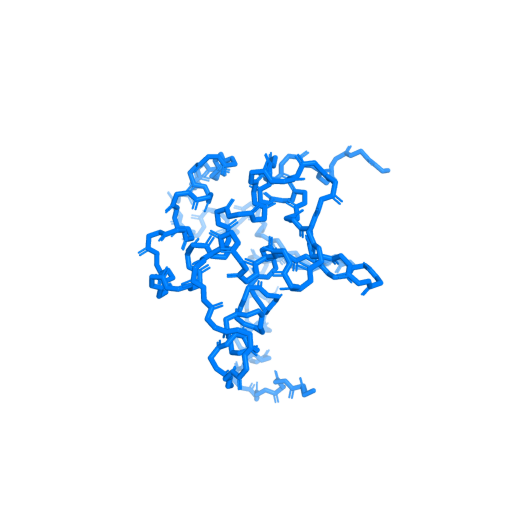 91.38 119 GLU A CA 1
ATOM 902 C C . GLU A 1 119 ? -4.118 3.986 -8.272 1.00 91.38 119 GLU A C 1
ATOM 904 O O . GLU A 1 119 ? -4.965 3.533 -9.038 1.00 91.38 119 GLU A O 1
ATOM 909 N N . VAL A 1 120 ? -2.928 3.395 -8.122 1.00 88.25 120 VAL A N 1
ATOM 910 C CA . VAL A 1 120 ? -2.532 2.183 -8.856 1.00 88.25 120 VAL A CA 1
ATOM 911 C C . VAL A 1 120 ? -3.425 0.999 -8.485 1.00 88.25 120 VAL A C 1
ATOM 913 O O . VAL A 1 120 ? -3.797 0.216 -9.357 1.00 88.25 120 VAL A O 1
ATOM 916 N N . LEU A 1 121 ? -3.812 0.874 -7.213 1.00 92.44 121 LEU A N 1
ATOM 917 C CA . LEU A 1 121 ? -4.738 -0.165 -6.770 1.00 92.44 121 LEU A CA 1
ATOM 918 C C . LEU A 1 121 ? -6.161 0.067 -7.305 1.00 92.44 121 LEU A C 1
ATOM 920 O O . LEU A 1 121 ? -6.863 -0.893 -7.627 1.00 92.44 121 LEU A O 1
ATOM 924 N N . MET A 1 122 ? -6.590 1.325 -7.407 1.00 94.56 122 MET A N 1
ATOM 925 C CA . MET A 1 122 ? -7.957 1.683 -7.802 1.00 94.56 122 MET A CA 1
ATOM 926 C C . MET A 1 122 ? -8.172 1.743 -9.316 1.00 94.56 122 MET A C 1
ATOM 928 O O . MET A 1 122 ? -9.283 1.502 -9.789 1.00 94.56 122 MET A O 1
ATOM 932 N N . HIS A 1 123 ? -7.121 2.013 -10.087 1.00 89.06 123 HIS A N 1
ATOM 933 C CA . HIS A 1 123 ? -7.216 2.284 -11.524 1.00 89.06 123 HIS A CA 1
ATOM 934 C C . HIS A 1 123 ? -6.233 1.465 -12.381 1.00 89.06 123 HIS A C 1
ATOM 936 O O . HIS A 1 123 ? -6.304 1.511 -13.611 1.00 89.06 123 HIS A O 1
ATOM 942 N N . GLY A 1 124 ? -5.365 0.656 -11.765 1.00 76.56 124 GLY A N 1
ATOM 943 C CA . GLY A 1 124 ? -4.371 -0.159 -12.463 1.00 76.56 124 GLY A CA 1
ATOM 944 C C . GLY A 1 124 ? -3.187 0.662 -12.987 1.00 76.56 124 GLY A C 1
ATOM 945 O O . GLY A 1 124 ? -2.990 1.823 -12.636 1.00 76.56 124 GLY A O 1
ATOM 946 N N . ALA A 1 125 ? -2.373 0.059 -13.857 1.00 67.56 125 ALA A N 1
ATOM 947 C CA . ALA A 1 125 ? -1.160 0.692 -14.395 1.00 67.56 125 ALA A CA 1
ATOM 948 C C . ALA A 1 125 ? -1.423 1.900 -15.326 1.00 67.56 125 ALA A C 1
ATOM 950 O O . ALA A 1 125 ? -0.487 2.588 -15.728 1.00 67.56 125 ALA A O 1
ATOM 951 N N . THR A 1 126 ? -2.681 2.171 -15.678 1.00 60.56 126 THR A N 1
ATOM 952 C CA . THR A 1 126 ? -3.089 3.250 -16.591 1.00 60.56 126 THR A CA 1
ATOM 953 C C . THR A 1 126 ? -3.030 4.658 -15.988 1.00 60.56 126 THR A C 1
ATOM 955 O O . THR A 1 126 ? -3.075 5.630 -16.737 1.00 60.56 126 THR A O 1
ATOM 958 N N . SER A 1 127 ? -2.882 4.803 -14.669 1.00 50.88 127 SER A N 1
ATOM 959 C CA . SER A 1 127 ? -2.984 6.108 -13.988 1.00 50.88 127 SER A CA 1
ATOM 960 C C . SER A 1 127 ? -1.754 7.006 -14.115 1.00 50.88 127 SER A C 1
ATOM 962 O O . SER A 1 127 ? -1.846 8.200 -13.856 1.00 50.88 127 SER A O 1
ATOM 964 N N . ASN A 1 128 ? -0.601 6.477 -14.536 1.00 46.50 128 ASN A N 1
ATOM 965 C CA . ASN A 1 128 ? 0.650 7.247 -14.591 1.00 46.50 128 ASN A CA 1
ATOM 966 C C . ASN A 1 128 ? 0.879 7.973 -15.938 1.00 46.50 128 ASN A C 1
ATOM 968 O O . ASN A 1 128 ? 2.011 8.310 -16.272 1.00 46.50 128 ASN A O 1
ATOM 972 N N . GLN A 1 129 ? -0.171 8.165 -16.748 1.00 38.06 129 GLN A N 1
ATOM 973 C CA . GLN A 1 129 ? -0.101 8.782 -18.086 1.00 38.06 129 GLN A CA 1
ATOM 974 C C . GLN A 1 129 ? -0.674 10.213 -18.148 1.00 38.06 129 GLN A C 1
ATOM 976 O O . GLN A 1 129 ? -0.765 10.778 -19.235 1.00 38.06 129 GLN A O 1
ATOM 981 N N . LEU A 1 130 ? -1.050 10.816 -17.016 1.00 32.62 130 LEU A N 1
ATOM 982 C CA . LEU A 1 130 ? -1.522 12.205 -16.954 1.00 32.62 130 LEU A CA 1
ATOM 983 C C . LEU A 1 130 ? -0.633 13.019 -16.005 1.00 32.62 130 LEU A C 1
ATOM 985 O O . LEU A 1 130 ? -0.962 13.210 -14.837 1.00 32.62 130 LEU A O 1
ATOM 989 N N . GLY A 1 131 ? 0.506 13.469 -16.527 1.00 33.59 131 GLY A N 1
ATOM 990 C CA . GLY A 1 131 ? 1.440 14.398 -15.891 1.00 33.59 131 GLY A CA 1
ATOM 991 C C . GLY A 1 131 ? 2.340 15.029 -16.936 1.00 33.59 131 GLY A C 1
ATOM 992 O O . GLY A 1 131 ? 2.989 14.248 -17.665 1.00 33.59 131 GLY A O 1
#

=== Feature glossary ===
Legend for the data blocks above and below:

— What the protein is —

The amino-acid sequence is the protein's primary structure: the linear order of residues from the N-terminus to the C-terminus, written in one-letter code. Everything else here — the 3D coordinates, the secondary structure, the domain annotations — is ultimately a consequence of this string.

Database cross-references. InterPro integrates a dozen domain/family signature databases into unified entries with residue-range hits. GO terms attach function/process/location labels with evidence codes. CATH codes position the fold in a four-level structural taxonomy. Organism is the NCBI-taxonomy species name.

— Where its atoms are —

The mmCIF block holds the 3D Cartesian coordinates of each backbone atom (N, Cα, C, O) in ångströms. mmCIF is the PDB's canonical archive format — a tagged-loop text representation of the atomic model.

The six renders are orthographic views along the three Cartesian axes in both directions. Representation (cartoon, sticks, or surface) and color scheme (sequence-rainbow or by-chain) vary across proteins so the training set covers all the common visualization conventions.

— Local backbone conformation —

Secondary structure is the local, repeating backbone conformation. DSSP classifies it into eight states by reading the hydrogen-bond network: three helix types (H, G, I), two β types (E, B), two non-regular types (T, S), and unstructured coil (-).

SS3 is a coarse helix/strand/coil call (letters a/b/c) made by the P-SEA algorithm from inter-Cα distances and dihedrals. It is less detailed than DSSP but needs only Cα positions.

Backbone dihedral angles. Every residue except chain termini has a φ (preceding-C → N → Cα → C) and a ψ (N → Cα → C → next-N). They are reported in degrees following the IUPAC sign convention. Secondary structure is essentially a statement about which (φ, ψ) basin each residue occupies.

— Global shape and packing —

The geometric summary reports three shape descriptors. Rg (radius of gyration) measures how spread out the Cα atoms are about their centre of mass; compact globular proteins have small Rg, elongated or unfolded ones large. Cα contacts (<8 Å, |i−j|>4) count long-range residue pairs in spatial proximity — high for tightly packed folds, near zero for rods or random coil. The bounding-box extents give the protein's footprint along x, y, z in Å.

Solvent accessibility: the surface area of each residue that a 1.4 Å water probe can touch, in Å². When only backbone atoms are present the absolute values are lower than full-atom SASA (side chains contribute most of the area) and are flagged as backbone-only.

Plot images: a contact map (which residues are close in 3D, as an N×N binary image), a Ramachandran scatter (backbone torsion angles, revealing secondary-structure composition at a glance), and — for AlphaFold structures — a PAE heatmap (pairwise prediction confidence).

— Structural neighborhood —

Foldseek's 3Di repr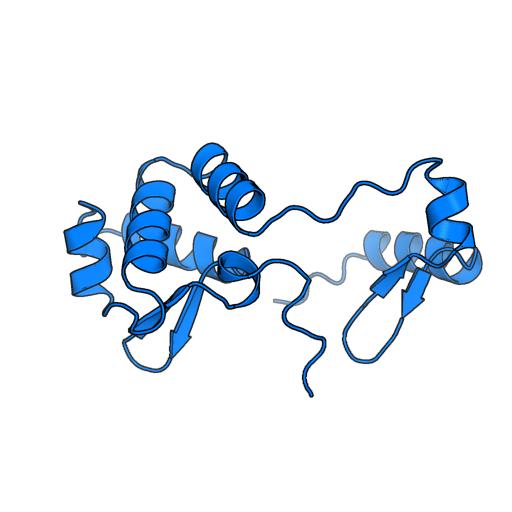esentation compresses backbone geometry into a per-residue letter drawn from a learned twenty-state alphabet. It captures the tertia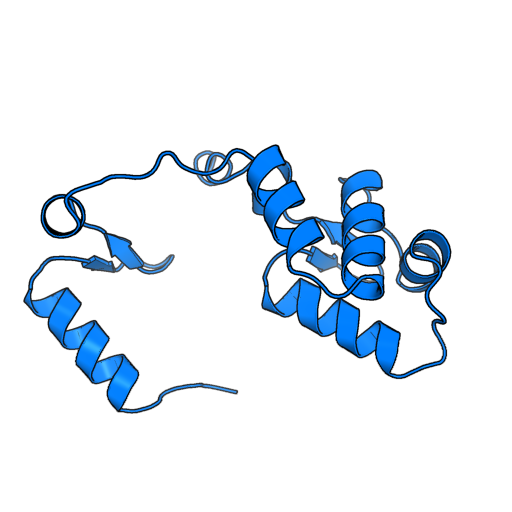ry interaction pattern around each residue — which residues are packed against it in space, regardless of where they are in sequence.

Structural nearest neighbors (via Foldseek easy-search vs the PDB). Reported per hit: target PDB id, E-value, and alignment TM-score. A TM-score above ~0.5 is the conventional threshold for 'same fold'.

— Confidence and disorder —

pLDDT (predicted Local Distance Difference Test) is AlphaFold's per-residue confidence score, ranging from 0 to 100. Values above 90 indicate high confidence (typically well-packed cores); 70–90 is confident; 50–70 low confidence; below 50 usually means the region is disordered or the prediction is unreliable there. AlphaFold stores pLDDT in the mmCIF B-factor column.

For experimental (PDB) structures, the B-factor (temperature factor) quantifies the positional spread of each atom in the crystal — a combination of thermal vibration and static disorder — in units of Å². High B-factors mark flexible loops or poorly resolved regions; low B-factors mark the rigid, well-ordered core.

Predicted Aligned Error (PAE) is an AlphaFold confidence matrix: entry (i, j) is the expected error in the position of residue j, in ångströms, when the prediction is superimposed on the true structure at residue i. Low PAE within a block of residues means that block is internally rigid and well-predicted; high PAE between two blocks means their relative placement is uncertain even if each block individually is confident.